Protein AF-A0AAV2T045-F1 (afdb_monomer_lite)

Organism: Calicophoron daubneyi (NCBI:txid300641)

Radius of gyration: 20.57 Å; chains: 1; bounding box: 53×58×30 Å

Secondary structure (DSSP, 8-state):
-------------------SPP-HHHHHHHHHHHHHHHHHHHHHTT--HHHHHHHHHHHHHT-TTTHHHHHHHHHHHHHHHHH-TT---HHHHHHHTT--

pLD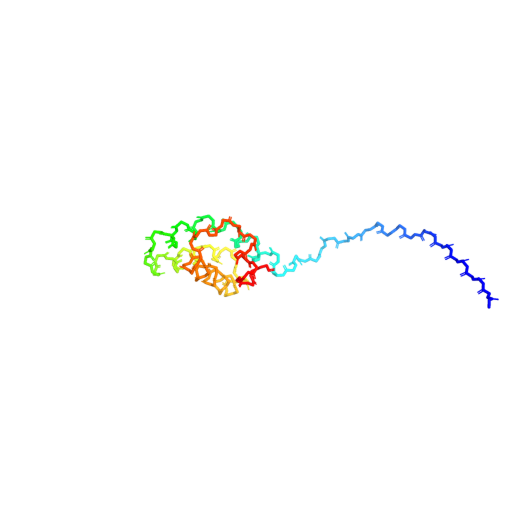DT: mean 80.37, std 17.67, range [39.91, 94.38]

InterPro domains:
  IPR008139 Saposin B type domain [PS50015] (25-100)
  IPR008139 Saposin B type domain [SM00741] (27-100)
  IPR011001 Saposin-like [SSF47862] (28-100)

Foldseek 3Di:
DDDDDDDDDDDPPPDPPPPDDPPPLVVLLVLLLVCVVVLLVCLLVVHDVVVSLVVQQVSLVVPVPCSVVSSQLSVQLSVVCNVVSVDDDSNVSSVSSSSD

Sequence (100 aa):
MRLIVLFALIGLSAAVSFNTPPPKWLIVCKICKEAFNELASLARIHAEQAVIDKRIEDICSQTTIFQAVCKQCLNKAVLFLKEYPEEKDATKVCRASQAC

Structure (mmCIF, N/CA/C/O backbone):
data_AF-A0AAV2T045-F1
#
_entry.id   AF-A0AAV2T045-F1
#
loop_
_atom_site.group_PDB
_atom_site.id
_atom_site.type_symbol
_atom_site.label_atom_id
_atom_site.label_alt_id
_atom_site.label_comp_id
_atom_site.label_asym_id
_atom_site.label_entity_id
_atom_site.label_seq_id
_atom_site.pdbx_PDB_ins_code
_atom_site.Cartn_x
_atom_site.Cartn_y
_atom_site.Cartn_z
_atom_site.occupancy
_atom_site.B_iso_or_equiv
_atom_site.auth_seq_id
_atom_site.auth_comp_id
_atom_site.auth_asym_id
_atom_site.auth_atom_id
_atom_site.pdbx_PDB_model_num
ATOM 1 N N . MET A 1 1 ? 32.546 -48.427 -11.238 1.00 47.91 1 MET A N 1
ATOM 2 C CA . MET A 1 1 ? 33.489 -47.579 -10.475 1.00 47.91 1 MET A CA 1
ATOM 3 C C . MET A 1 1 ? 34.534 -46.995 -11.415 1.00 47.91 1 MET A C 1
ATOM 5 O O . MET A 1 1 ? 35.436 -47.723 -11.800 1.00 47.91 1 MET A O 1
ATOM 9 N N . ARG A 1 2 ? 34.417 -45.713 -11.781 1.00 39.91 2 ARG A N 1
ATOM 10 C CA . ARG A 1 2 ? 35.549 -44.845 -12.148 1.00 39.91 2 ARG A CA 1
ATOM 11 C C . ARG A 1 2 ? 35.189 -43.412 -11.743 1.00 39.91 2 ARG A C 1
ATOM 13 O O . ARG A 1 2 ? 34.264 -42.827 -12.293 1.00 39.91 2 ARG A O 1
ATOM 20 N N . LEU A 1 3 ? 35.879 -42.938 -10.709 1.00 42.16 3 LEU A N 1
ATOM 21 C CA .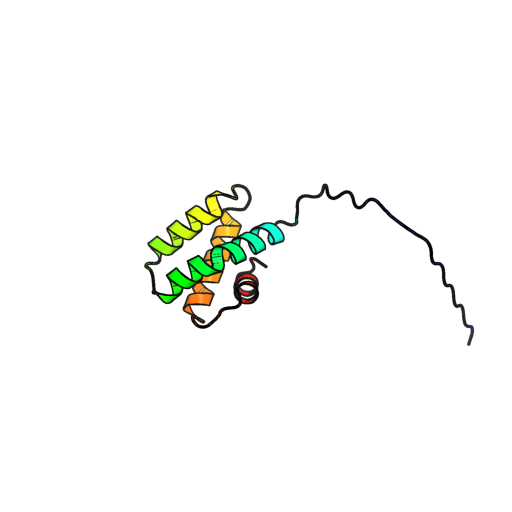 LEU A 1 3 ? 35.931 -41.554 -10.247 1.00 42.16 3 LEU A CA 1
ATOM 22 C C . LEU A 1 3 ? 36.473 -40.673 -11.381 1.00 42.16 3 LEU A C 1
ATOM 24 O O . LEU A 1 3 ? 37.547 -40.976 -11.897 1.00 42.16 3 LEU A O 1
ATOM 28 N N . ILE A 1 4 ? 35.804 -39.566 -11.702 1.00 55.44 4 ILE A N 1
ATOM 29 C CA . ILE A 1 4 ? 36.473 -38.396 -12.283 1.00 55.44 4 ILE A CA 1
ATOM 30 C C . ILE A 1 4 ? 36.006 -37.179 -11.491 1.00 55.44 4 ILE A C 1
ATOM 32 O O . ILE A 1 4 ? 34.924 -36.638 -11.697 1.00 55.44 4 ILE A O 1
ATOM 36 N N . VAL A 1 5 ? 36.843 -36.810 -10.526 1.00 48.12 5 VAL A N 1
ATOM 37 C CA . VAL A 1 5 ? 36.849 -35.508 -9.868 1.00 48.12 5 VAL A CA 1
ATOM 38 C C . VAL A 1 5 ? 37.514 -34.539 -10.840 1.00 48.12 5 VAL A C 1
ATOM 40 O O . VAL A 1 5 ? 38.675 -34.734 -11.187 1.00 48.12 5 VAL A O 1
ATOM 43 N N . LEU A 1 6 ? 36.802 -33.497 -11.263 1.00 49.38 6 LEU A N 1
ATOM 44 C CA . LEU A 1 6 ? 37.401 -32.329 -11.906 1.00 49.38 6 LEU A CA 1
ATOM 45 C C . LEU A 1 6 ? 36.918 -31.080 -11.172 1.00 49.38 6 LEU A C 1
ATOM 47 O O . LEU A 1 6 ? 35.855 -30.533 -11.447 1.00 49.38 6 LEU A O 1
ATOM 51 N N . PHE A 1 7 ? 37.729 -30.657 -10.204 1.00 51.22 7 PHE A N 1
ATOM 52 C CA . PHE A 1 7 ? 37.771 -29.269 -9.772 1.00 51.22 7 PHE A CA 1
ATOM 53 C C . PHE A 1 7 ? 38.397 -28.446 -10.900 1.00 51.22 7 PHE A C 1
ATOM 55 O O . PHE A 1 7 ? 39.550 -28.671 -11.262 1.00 51.22 7 PHE A O 1
ATOM 62 N N . ALA A 1 8 ? 37.662 -27.461 -11.405 1.00 50.47 8 ALA A N 1
ATOM 63 C CA . ALA A 1 8 ? 38.237 -26.305 -12.075 1.00 50.47 8 ALA A CA 1
ATOM 64 C C . ALA A 1 8 ? 37.584 -25.057 -11.475 1.00 50.47 8 ALA A C 1
ATOM 66 O O . ALA A 1 8 ? 36.494 -24.636 -11.854 1.00 50.47 8 ALA A O 1
ATOM 67 N N . LEU A 1 9 ? 38.256 -24.523 -10.457 1.00 58.84 9 LEU A N 1
ATOM 68 C CA . LEU A 1 9 ? 38.139 -23.130 -10.059 1.00 58.84 9 LEU A CA 1
ATOM 69 C C . LEU A 1 9 ? 38.670 -22.239 -11.194 1.00 58.84 9 LEU A C 1
ATOM 71 O O . LEU A 1 9 ? 39.532 -22.660 -11.961 1.00 58.84 9 LEU A O 1
ATOM 75 N N . ILE A 1 10 ? 38.239 -20.976 -11.152 1.00 53.44 10 ILE A N 1
ATOM 76 C CA . ILE A 1 10 ? 38.735 -19.785 -11.863 1.00 53.44 10 ILE A CA 1
ATOM 77 C C . ILE A 1 10 ? 37.823 -19.331 -13.011 1.00 53.44 10 ILE A C 1
ATOM 79 O O . ILE A 1 10 ? 37.825 -19.858 -14.116 1.00 53.44 10 ILE A O 1
ATOM 83 N N . GLY A 1 11 ? 37.077 -18.264 -12.723 1.00 49.50 11 GLY A N 1
ATOM 84 C CA . GLY A 1 11 ? 36.273 -17.522 -13.686 1.00 49.50 11 GLY A CA 1
ATOM 85 C C . GLY A 1 11 ? 35.695 -16.252 -13.068 1.00 49.50 11 GLY A C 1
ATOM 86 O O . GLY A 1 11 ? 34.485 -16.050 -13.067 1.00 49.50 11 GLY A O 1
ATOM 87 N N . LEU A 1 12 ? 36.570 -15.433 -12.480 1.00 52.47 12 LEU A N 1
ATOM 88 C CA . LEU A 1 12 ? 36.297 -14.088 -11.982 1.00 52.47 12 LEU A CA 1
ATOM 89 C C . LEU A 1 12 ? 35.710 -13.229 -13.120 1.00 52.47 12 LEU A C 1
ATOM 91 O O . LEU A 1 12 ? 36.447 -12.651 -13.910 1.00 52.47 12 LEU A O 1
ATOM 95 N N . SER A 1 13 ? 34.384 -13.153 -13.218 1.00 51.81 13 SER A N 1
ATOM 96 C CA . SER A 1 13 ? 33.699 -12.233 -14.133 1.00 51.81 13 SER A CA 1
ATOM 97 C C . SER A 1 13 ? 33.293 -10.985 -13.355 1.00 51.81 13 SER A C 1
ATOM 99 O O . SER A 1 13 ? 32.137 -10.808 -12.973 1.00 51.81 13 SER A O 1
ATOM 101 N N . ALA A 1 14 ? 34.271 -10.130 -13.063 1.00 48.47 14 ALA A N 1
ATOM 102 C CA . ALA A 1 14 ? 34.007 -8.767 -12.633 1.00 48.47 14 ALA A CA 1
ATOM 103 C C . ALA A 1 14 ? 33.622 -7.934 -13.861 1.00 48.47 14 ALA A C 1
ATOM 105 O O . ALA A 1 14 ? 34.484 -7.562 -14.648 1.00 48.47 14 ALA A O 1
ATOM 106 N N . ALA A 1 15 ? 32.322 -7.703 -14.027 1.00 47.91 15 ALA A N 1
ATOM 107 C CA . ALA A 1 15 ? 31.702 -6.477 -14.538 1.00 47.91 15 ALA A CA 1
ATOM 108 C C . ALA A 1 15 ? 30.233 -6.801 -14.822 1.00 47.91 15 ALA A C 1
ATOM 110 O O . ALA A 1 15 ? 29.804 -6.902 -15.972 1.00 47.91 15 ALA A O 1
ATOM 111 N N . VAL A 1 16 ? 29.440 -7.000 -13.765 1.00 43.66 16 VAL A N 1
ATOM 112 C CA . VAL A 1 16 ? 27.987 -6.954 -13.936 1.00 43.66 16 VAL A CA 1
ATOM 113 C C . VAL A 1 16 ? 27.671 -5.493 -14.225 1.00 43.66 16 VAL A C 1
ATOM 115 O O . VAL A 1 16 ? 27.655 -4.650 -13.332 1.00 43.66 16 VAL A O 1
ATOM 118 N N . SER A 1 17 ? 27.551 -5.178 -15.510 1.00 42.84 17 SER A N 1
ATOM 119 C CA . SER A 1 17 ? 27.068 -3.892 -15.982 1.00 42.84 17 SER A CA 1
ATOM 120 C C . SER A 1 17 ? 25.636 -3.744 -15.470 1.00 42.84 17 SER A C 1
ATOM 122 O O . SER A 1 17 ? 24.694 -4.277 -16.055 1.00 42.84 17 SER A O 1
ATOM 124 N N . PHE A 1 18 ? 25.465 -3.074 -14.328 1.00 40.47 18 PHE A N 1
ATOM 125 C CA . PHE A 1 18 ? 24.165 -2.674 -13.790 1.00 40.47 18 PHE A CA 1
ATOM 126 C C . PHE A 1 18 ? 23.603 -1.522 -14.637 1.00 40.47 18 PHE A C 1
ATOM 128 O O . PHE A 1 18 ? 23.440 -0.406 -14.163 1.00 40.47 18 PHE A O 1
ATOM 135 N N . ASN A 1 19 ? 23.349 -1.782 -15.919 1.00 45.19 19 ASN A N 1
ATOM 136 C CA . ASN A 1 19 ? 22.650 -0.870 -16.828 1.00 45.19 19 ASN A CA 1
ATOM 137 C C . ASN A 1 19 ? 21.372 -1.500 -17.400 1.00 45.19 19 ASN A C 1
ATOM 139 O O . ASN A 1 19 ? 20.804 -1.013 -18.373 1.00 45.19 19 ASN A O 1
ATOM 143 N N . THR A 1 20 ? 20.880 -2.579 -16.791 1.00 44.44 20 THR A N 1
ATOM 144 C CA . THR A 1 20 ? 19.498 -3.019 -16.985 1.00 44.44 20 THR A CA 1
ATOM 145 C C . THR A 1 20 ? 18.600 -2.299 -15.985 1.00 44.44 20 THR A C 1
ATOM 147 O O . THR A 1 20 ? 18.865 -2.399 -14.782 1.00 44.44 20 THR A O 1
ATOM 150 N N . PRO A 1 21 ? 17.543 -1.592 -16.434 1.00 52.06 21 PRO A N 1
ATOM 151 C CA . PRO A 1 21 ? 16.569 -1.011 -15.522 1.00 52.06 21 PRO A CA 1
ATOM 152 C C . PRO A 1 21 ? 16.036 -2.111 -14.596 1.00 52.06 21 PRO A C 1
ATOM 154 O O . PRO A 1 21 ? 15.822 -3.241 -15.055 1.00 52.06 21 PRO A O 1
ATOM 157 N N . PRO A 1 22 ? 15.859 -1.819 -13.295 1.00 58.22 22 PRO A N 1
ATOM 158 C CA . PRO A 1 22 ? 15.412 -2.819 -12.346 1.00 58.22 22 PRO A CA 1
ATOM 159 C C . PRO A 1 22 ? 14.096 -3.434 -12.838 1.00 58.22 22 PRO A C 1
ATOM 161 O O . PRO A 1 22 ? 13.246 -2.713 -13.374 1.00 58.22 22 PRO A O 1
ATOM 164 N N . PRO A 1 23 ? 13.916 -4.756 -12.683 1.00 66.44 23 PRO A N 1
ATOM 165 C CA . PRO A 1 23 ? 12.665 -5.414 -13.009 1.00 66.44 23 PRO A CA 1
ATOM 166 C C . PRO A 1 23 ? 11.458 -4.629 -12.483 1.00 66.44 23 PRO A C 1
ATOM 168 O O . PRO A 1 23 ? 11.458 -4.189 -11.336 1.00 66.44 23 PRO A O 1
ATOM 171 N N . LYS A 1 24 ? 10.419 -4.468 -13.312 1.00 67.38 24 LYS A N 1
ATOM 172 C CA . LYS A 1 24 ? 9.228 -3.637 -13.025 1.00 67.38 24 LYS A CA 1
ATOM 173 C C . LYS A 1 24 ? 8.621 -3.905 -11.637 1.00 67.38 24 LYS A C 1
ATOM 175 O O . LYS A 1 24 ? 8.177 -2.982 -10.961 1.00 67.38 24 LYS A O 1
ATOM 180 N N . TRP A 1 25 ? 8.662 -5.162 -11.199 1.00 71.75 25 TRP A N 1
ATOM 181 C CA . TRP A 1 25 ? 8.166 -5.609 -9.899 1.00 71.75 25 TRP A CA 1
ATOM 182 C C . TRP A 1 25 ? 8.976 -5.065 -8.712 1.00 71.75 25 TRP A C 1
ATOM 184 O O . TRP A 1 25 ? 8.397 -4.815 -7.666 1.00 71.75 25 TRP A O 1
ATOM 194 N N . LEU A 1 26 ? 10.277 -4.784 -8.852 1.00 80.12 26 LEU A N 1
ATOM 195 C CA . LEU A 1 26 ? 11.072 -4.190 -7.767 1.00 80.12 26 LEU A CA 1
ATOM 196 C C . LEU A 1 26 ? 10.627 -2.760 -7.445 1.00 80.12 26 LEU A C 1
ATOM 198 O O . LEU A 1 26 ? 10.576 -2.384 -6.275 1.00 80.12 26 LEU A O 1
ATOM 202 N N . ILE A 1 27 ? 10.284 -1.976 -8.472 1.00 84.75 27 ILE A N 1
ATOM 203 C CA . ILE A 1 27 ? 9.811 -0.596 -8.301 1.00 84.75 27 ILE A CA 1
ATOM 204 C C . ILE A 1 27 ? 8.440 -0.603 -7.615 1.00 84.75 27 ILE A C 1
ATOM 206 O O . ILE A 1 27 ? 8.251 0.080 -6.613 1.00 84.75 27 ILE A O 1
ATOM 210 N N . VAL A 1 28 ? 7.504 -1.422 -8.105 1.00 85.19 28 VAL A N 1
ATOM 211 C CA . VAL A 1 28 ? 6.151 -1.528 -7.531 1.00 85.19 28 VAL A CA 1
ATOM 212 C C . VAL A 1 28 ? 6.188 -2.106 -6.110 1.00 85.19 28 VAL A C 1
ATOM 214 O O . VAL A 1 28 ? 5.495 -1.601 -5.228 1.00 85.19 28 VAL A O 1
ATOM 217 N N . CYS A 1 29 ? 7.051 -3.092 -5.850 1.00 89.62 29 CYS A N 1
ATOM 218 C CA . CYS A 1 29 ? 7.270 -3.658 -4.519 1.00 89.62 29 CYS A CA 1
ATOM 219 C C . CYS A 1 29 ? 7.749 -2.597 -3.525 1.00 89.62 29 CYS A C 1
ATOM 221 O O . CYS A 1 29 ? 7.240 -2.513 -2.406 1.00 89.62 29 CYS A O 1
ATOM 223 N N . LYS A 1 30 ? 8.713 -1.763 -3.938 1.00 91.25 30 LYS A N 1
ATOM 224 C CA . LYS A 1 30 ? 9.225 -0.665 -3.114 1.00 91.25 30 LYS A CA 1
ATOM 225 C C . LYS A 1 30 ? 8.127 0.351 -2.799 1.00 91.25 30 LYS A C 1
ATOM 227 O O . LYS A 1 30 ? 7.912 0.639 -1.627 1.00 91.25 30 LYS A O 1
ATOM 232 N N . ILE A 1 31 ? 7.387 0.804 -3.813 1.00 91.12 31 ILE A N 1
ATOM 233 C CA . ILE A 1 31 ? 6.280 1.758 -3.644 1.00 91.12 31 ILE A CA 1
ATOM 234 C C . ILE A 1 31 ? 5.220 1.203 -2.692 1.00 91.12 31 ILE A C 1
ATOM 236 O O . ILE A 1 31 ? 4.776 1.907 -1.793 1.00 91.12 31 ILE A O 1
ATOM 240 N N . CYS A 1 32 ? 4.841 -0.068 -2.842 1.00 93.12 32 CYS A N 1
ATOM 241 C CA . CYS A 1 32 ? 3.877 -0.700 -1.945 1.00 93.12 32 CYS A CA 1
ATOM 242 C C . CYS A 1 32 ? 4.355 -0.709 -0.489 1.00 93.12 32 CYS A C 1
ATOM 244 O O . CYS A 1 32 ? 3.587 -0.374 0.412 1.00 93.12 32 CYS A O 1
ATOM 246 N N . LYS A 1 33 ? 5.628 -1.040 -0.248 1.00 94.25 33 LYS A N 1
ATOM 247 C CA . LYS A 1 33 ? 6.196 -1.042 1.106 1.00 94.25 33 LYS A CA 1
ATOM 248 C C . LYS A 1 33 ? 6.279 0.359 1.704 1.00 94.25 33 LYS A C 1
ATOM 250 O O . LYS A 1 33 ? 6.019 0.518 2.891 1.00 94.25 33 LYS A O 1
ATOM 255 N N . GLU A 1 34 ? 6.617 1.361 0.899 1.00 91.88 34 GLU A N 1
ATOM 256 C CA . GLU A 1 34 ? 6.661 2.763 1.331 1.00 91.88 34 GLU A CA 1
ATOM 257 C C . GLU A 1 34 ? 5.255 3.303 1.637 1.00 91.88 34 GLU A C 1
ATOM 259 O O . GLU A 1 34 ? 5.051 3.960 2.656 1.00 91.88 34 GLU A O 1
ATOM 264 N N . ALA A 1 35 ? 4.266 2.947 0.815 1.00 91.56 35 ALA A N 1
ATOM 265 C CA . ALA A 1 35 ? 2.864 3.314 0.995 1.00 91.56 35 ALA A CA 1
ATOM 266 C C . ALA A 1 35 ? 2.158 2.553 2.130 1.00 91.56 35 ALA A C 1
ATOM 268 O O . ALA A 1 35 ? 1.086 2.969 2.572 1.00 91.56 35 ALA A O 1
ATOM 269 N N . PHE A 1 36 ? 2.726 1.437 2.598 1.00 93.31 36 PHE A N 1
ATOM 270 C CA . PHE A 1 36 ? 2.065 0.511 3.517 1.00 93.31 36 PHE A CA 1
ATOM 271 C C . PHE A 1 36 ? 1.527 1.192 4.772 1.00 93.31 36 PHE A C 1
ATOM 273 O O . PHE A 1 36 ? 0.351 1.040 5.083 1.00 93.31 36 PHE A O 1
ATOM 280 N N . ASN A 1 37 ? 2.364 1.944 5.493 1.00 90.06 37 ASN A N 1
ATOM 281 C CA . ASN A 1 37 ? 1.967 2.534 6.776 1.00 90.06 37 ASN A CA 1
ATOM 282 C C . ASN A 1 37 ? 0.780 3.486 6.617 1.00 90.06 37 ASN A C 1
ATOM 284 O O . ASN A 1 37 ? -0.120 3.522 7.455 1.00 90.06 37 ASN A O 1
ATOM 288 N N . GLU A 1 38 ? 0.770 4.230 5.519 1.00 91.62 38 GLU A N 1
ATOM 289 C CA . GLU A 1 38 ? -0.292 5.166 5.213 1.00 91.62 38 GLU A CA 1
ATOM 290 C C . GLU A 1 38 ? -1.584 4.461 4.798 1.00 91.62 38 GLU A C 1
ATOM 292 O O . GLU A 1 38 ? -2.641 4.732 5.367 1.00 91.62 38 GLU A O 1
ATOM 297 N N . LEU A 1 39 ? -1.505 3.515 3.860 1.00 90.19 39 LEU A N 1
ATOM 298 C CA . LEU A 1 39 ? -2.675 2.757 3.413 1.00 90.19 39 LEU A CA 1
ATOM 299 C C . LEU A 1 39 ? -3.252 1.889 4.537 1.00 90.19 39 LEU A C 1
ATOM 301 O O . LEU A 1 39 ? -4.469 1.783 4.657 1.00 90.19 39 LEU A O 1
ATOM 305 N N . ALA A 1 40 ? -2.404 1.323 5.398 1.00 90.00 40 ALA A N 1
ATOM 306 C CA . ALA A 1 40 ? -2.823 0.586 6.586 1.00 90.00 40 ALA A CA 1
ATOM 307 C C . ALA A 1 40 ? -3.524 1.491 7.600 1.00 90.00 40 ALA A C 1
ATOM 309 O O . ALA A 1 40 ? -4.511 1.074 8.198 1.00 90.00 40 ALA A O 1
ATOM 310 N N . SER A 1 41 ? -3.059 2.730 7.778 1.00 91.19 41 SER A N 1
ATOM 311 C CA . SER A 1 41 ? -3.748 3.710 8.622 1.00 91.19 41 SER A CA 1
ATOM 312 C C . SER A 1 41 ? -5.149 4.012 8.083 1.00 91.19 41 SER A C 1
ATOM 314 O O . SER A 1 41 ? -6.131 3.855 8.806 1.00 91.19 41 SER A O 1
ATOM 316 N N . LEU A 1 42 ? -5.256 4.339 6.789 1.00 89.88 42 LEU A N 1
ATOM 317 C CA . LEU A 1 42 ? -6.533 4.638 6.131 1.00 89.88 42 LEU A CA 1
ATOM 318 C C . LEU A 1 42 ? -7.498 3.443 6.144 1.00 89.88 42 LEU A C 1
ATOM 320 O O . LEU A 1 42 ? -8.690 3.613 6.397 1.00 89.88 42 LEU A O 1
ATOM 324 N N . ALA A 1 43 ? -6.993 2.230 5.911 1.00 87.69 43 ALA A N 1
ATOM 325 C CA . ALA A 1 43 ? -7.801 1.016 5.949 1.00 87.69 43 ALA A CA 1
ATOM 326 C C . ALA A 1 43 ? -8.352 0.736 7.358 1.00 87.69 43 ALA A C 1
ATOM 328 O O . ALA A 1 43 ? -9.533 0.425 7.492 1.00 87.69 43 ALA A O 1
ATOM 329 N N . ARG A 1 44 ? -7.529 0.897 8.405 1.00 85.56 44 ARG A N 1
ATOM 330 C CA . ARG A 1 44 ? -7.912 0.622 9.803 1.00 85.56 44 ARG A CA 1
ATOM 331 C C . ARG A 1 44 ? -8.935 1.600 10.363 1.00 85.56 44 ARG A C 1
ATOM 333 O O . ARG A 1 44 ? -9.768 1.201 11.167 1.00 85.56 44 ARG A O 1
ATOM 340 N N . ILE A 1 45 ? -8.891 2.864 9.947 1.00 88.81 45 ILE A N 1
ATOM 341 C CA . ILE A 1 45 ? -9.912 3.850 10.337 1.00 88.81 45 ILE A CA 1
ATOM 342 C C . ILE A 1 45 ? -11.178 3.755 9.477 1.00 88.81 45 ILE A C 1
ATOM 344 O O . ILE A 1 45 ? -12.042 4.620 9.578 1.00 88.81 45 ILE A O 1
ATOM 348 N N . HIS A 1 46 ? -11.276 2.737 8.612 1.00 84.00 46 HIS A N 1
ATOM 349 C CA . HIS A 1 46 ? -12.361 2.570 7.650 1.00 84.00 46 HIS A CA 1
ATOM 350 C C . HIS A 1 46 ? -12.607 3.839 6.822 1.00 84.00 46 HIS A C 1
ATOM 352 O O . HIS A 1 46 ? -13.752 4.236 6.605 1.00 84.00 46 HIS A O 1
ATOM 358 N N . ALA A 1 47 ? -11.525 4.482 6.364 1.00 87.00 47 ALA A N 1
ATOM 359 C CA . ALA A 1 47 ? -11.627 5.660 5.516 1.00 87.00 47 ALA A CA 1
ATOM 360 C C . ALA A 1 47 ? -12.486 5.364 4.277 1.00 87.00 47 ALA A C 1
ATOM 362 O O . ALA A 1 47 ? -12.485 4.248 3.740 1.00 87.00 47 ALA A O 1
ATOM 363 N N . GLU A 1 48 ? -13.205 6.386 3.813 1.00 91.44 48 GLU A N 1
ATOM 364 C CA . GLU A 1 48 ? -14.013 6.296 2.603 1.00 91.44 48 GLU A CA 1
ATOM 365 C C . GLU A 1 48 ? -13.152 5.837 1.418 1.00 91.44 48 GLU A C 1
ATOM 367 O O . GLU A 1 48 ? -12.010 6.278 1.255 1.00 91.44 48 GLU A O 1
ATOM 372 N N . GLN A 1 49 ? -13.697 4.959 0.570 1.00 87.38 49 GLN A N 1
ATOM 373 C CA . GLN A 1 49 ? -12.950 4.409 -0.562 1.00 87.38 49 GLN A CA 1
ATOM 374 C C . GLN A 1 49 ? -12.423 5.518 -1.487 1.00 87.38 49 GLN A C 1
ATOM 376 O O . GLN A 1 49 ? -11.291 5.420 -1.939 1.00 87.38 49 GLN A O 1
ATOM 381 N N . ALA A 1 50 ? -13.161 6.621 -1.659 1.00 90.69 50 ALA A N 1
ATOM 382 C CA . ALA A 1 50 ? -12.708 7.778 -2.430 1.00 90.69 50 ALA A CA 1
ATOM 383 C C . ALA A 1 50 ? -11.428 8.429 -1.867 1.00 90.69 50 ALA A C 1
ATOM 385 O O . ALA A 1 50 ? -10.567 8.870 -2.628 1.00 90.69 50 ALA A O 1
ATOM 386 N N . VAL A 1 51 ? -11.267 8.467 -0.537 1.00 92.88 51 VAL A N 1
ATOM 387 C CA . VAL A 1 51 ? -10.055 8.992 0.119 1.00 92.88 51 VAL A CA 1
ATOM 388 C C . VAL A 1 51 ? -8.869 8.066 -0.138 1.00 92.88 51 VAL A C 1
ATOM 390 O O . VAL A 1 51 ? -7.769 8.529 -0.444 1.00 92.88 51 VAL A O 1
ATOM 393 N N . ILE A 1 52 ? -9.102 6.756 -0.052 1.00 91.81 52 ILE A N 1
ATOM 394 C CA . ILE A 1 52 ? -8.090 5.736 -0.332 1.00 91.81 52 ILE A CA 1
ATOM 395 C C . ILE A 1 52 ? -7.667 5.783 -1.804 1.00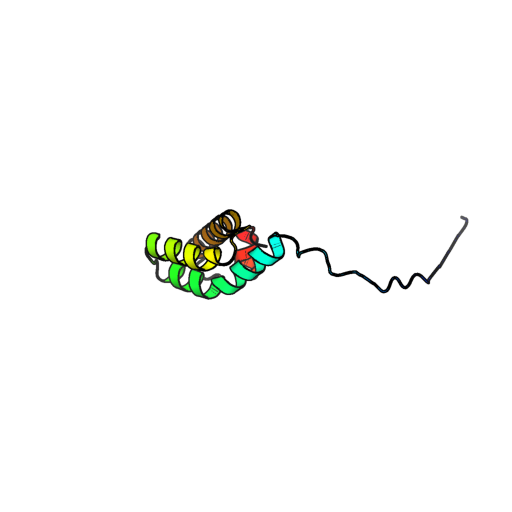 91.81 52 ILE A C 1
ATOM 397 O O . ILE A 1 52 ? -6.472 5.821 -2.090 1.00 91.81 52 ILE A O 1
ATOM 401 N N . ASP A 1 53 ? -8.626 5.827 -2.728 1.00 93.00 53 ASP A N 1
ATOM 402 C CA . ASP A 1 53 ? -8.379 5.850 -4.170 1.00 93.00 53 ASP A CA 1
ATOM 403 C C . ASP A 1 53 ? -7.580 7.090 -4.570 1.00 93.00 53 ASP A C 1
ATOM 405 O O . ASP A 1 53 ? -6.593 6.981 -5.301 1.00 93.00 53 ASP A O 1
ATOM 409 N N . LYS A 1 54 ? -7.944 8.258 -4.021 1.00 94.00 54 LYS A N 1
ATOM 410 C CA . LYS A 1 54 ? -7.187 9.497 -4.216 1.00 94.00 54 LYS A CA 1
ATOM 411 C C . LYS A 1 54 ? -5.755 9.353 -3.713 1.00 94.00 54 LYS A C 1
ATOM 413 O O . LYS A 1 54 ? -4.821 9.748 -4.405 1.00 94.00 54 LYS A O 1
ATOM 418 N N . ARG A 1 55 ? -5.554 8.743 -2.541 1.00 92.75 55 ARG A N 1
ATOM 419 C CA . ARG A 1 55 ? -4.197 8.568 -2.017 1.00 92.75 55 ARG A CA 1
ATOM 420 C C . ARG A 1 55 ? -3.367 7.597 -2.853 1.00 92.75 55 ARG A C 1
ATOM 422 O O . ARG A 1 55 ? -2.190 7.849 -3.097 1.00 92.75 55 ARG A O 1
ATOM 429 N N . ILE A 1 56 ? -3.973 6.510 -3.322 1.00 93.19 56 ILE A N 1
ATOM 430 C CA . ILE A 1 56 ? -3.345 5.575 -4.263 1.00 93.19 56 ILE A CA 1
ATOM 431 C C . ILE A 1 56 ? -2.962 6.297 -5.557 1.00 93.19 56 ILE A C 1
ATOM 433 O O . ILE A 1 56 ? -1.878 6.068 -6.093 1.00 93.19 56 ILE A O 1
ATOM 437 N N . GLU A 1 57 ? -3.825 7.175 -6.063 1.00 93.31 57 GLU A N 1
ATOM 438 C CA . GLU A 1 57 ? -3.533 7.986 -7.237 1.00 93.31 57 GLU A CA 1
ATOM 439 C C . GLU A 1 57 ? -2.341 8.918 -7.019 1.00 93.31 57 GLU A C 1
ATOM 441 O O . GLU A 1 57 ? -1.431 8.909 -7.850 1.00 93.31 57 GLU A O 1
ATOM 446 N N . ASP A 1 58 ? -2.288 9.624 -5.88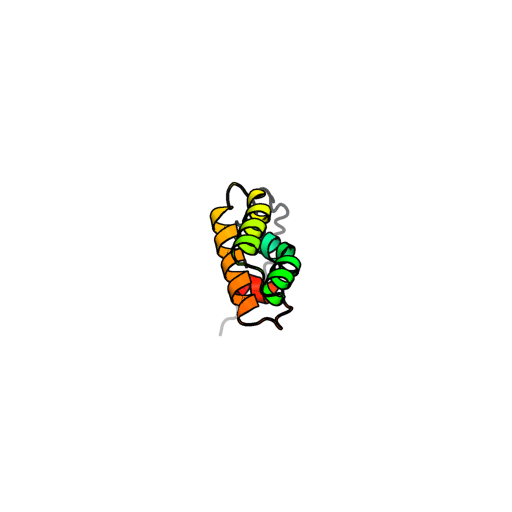8 1.00 92.50 58 ASP A N 1
ATOM 447 C CA . ASP A 1 58 ? -1.160 10.485 -5.523 1.00 92.50 58 ASP A CA 1
ATOM 448 C C . ASP A 1 58 ? 0.156 9.688 -5.470 1.00 92.50 58 ASP A C 1
ATOM 450 O O . ASP A 1 58 ? 1.160 10.100 -6.056 1.00 92.50 58 ASP A O 1
ATOM 454 N N . ILE A 1 59 ? 0.150 8.506 -4.841 1.00 91.12 59 ILE A N 1
ATOM 455 C CA . ILE A 1 59 ? 1.327 7.626 -4.742 1.00 91.12 59 ILE A CA 1
ATOM 456 C C . ILE A 1 59 ? 1.768 7.141 -6.131 1.00 91.12 59 ILE A C 1
ATOM 458 O O . ILE A 1 59 ? 2.943 7.227 -6.492 1.00 91.12 59 ILE A O 1
ATOM 462 N N . CYS A 1 60 ? 0.828 6.643 -6.935 1.00 91.19 60 CYS A N 1
ATOM 463 C CA . CYS A 1 60 ? 1.133 6.048 -8.233 1.00 91.19 60 CYS A CA 1
ATOM 464 C C . CYS A 1 60 ? 1.391 7.083 -9.338 1.00 91.19 60 CYS A C 1
ATOM 466 O O . CYS A 1 60 ? 1.958 6.731 -10.373 1.00 91.19 60 CYS A O 1
ATOM 468 N N . SER A 1 61 ? 1.016 8.353 -9.142 1.00 90.06 61 SER A N 1
ATOM 469 C CA . SER A 1 61 ? 1.292 9.444 -10.091 1.00 90.06 61 SER A CA 1
ATOM 470 C C . SER A 1 61 ? 2.792 9.638 -10.347 1.00 90.06 61 SER A C 1
ATOM 472 O O . SER A 1 61 ? 3.195 10.036 -11.439 1.00 90.06 61 SER A O 1
ATOM 474 N N . GLN A 1 62 ? 3.629 9.260 -9.377 1.00 80.75 62 GLN A N 1
ATOM 475 C CA . GLN A 1 62 ? 5.087 9.344 -9.464 1.00 80.75 62 GLN A CA 1
ATOM 476 C C . GLN A 1 62 ? 5.701 8.276 -10.386 1.00 80.75 62 GLN A C 1
ATOM 478 O O . GLN A 1 62 ? 6.875 8.357 -10.738 1.00 80.75 62 GLN A O 1
ATOM 483 N N . THR A 1 63 ? 4.925 7.267 -10.799 1.00 78.44 63 THR A N 1
ATOM 484 C CA . THR A 1 63 ? 5.371 6.175 -11.679 1.00 78.44 63 THR A CA 1
ATOM 485 C C . THR A 1 63 ? 4.548 6.130 -12.964 1.00 78.44 63 THR A C 1
ATOM 487 O O . THR A 1 63 ? 3.788 5.199 -13.202 1.00 78.44 63 THR A O 1
ATOM 490 N N . THR A 1 64 ? 4.740 7.108 -13.852 1.00 76.56 64 THR A N 1
ATOM 491 C CA . THR A 1 64 ? 3.999 7.244 -15.127 1.00 76.56 64 THR A CA 1
ATOM 492 C C . THR A 1 64 ? 3.977 5.976 -15.988 1.00 76.56 64 THR A C 1
ATOM 494 O O . THR A 1 64 ? 2.944 5.641 -16.558 1.00 76.56 64 THR A O 1
ATOM 497 N N . ILE A 1 65 ? 5.074 5.216 -16.048 1.00 80.12 65 ILE A N 1
ATOM 498 C CA . ILE A 1 65 ? 5.155 3.985 -16.863 1.00 80.12 65 ILE A CA 1
ATOM 499 C C . ILE A 1 65 ? 4.388 2.813 -16.221 1.00 80.12 65 ILE A C 1
ATOM 501 O O . ILE A 1 65 ? 3.911 1.916 -16.916 1.00 80.12 65 ILE A O 1
ATOM 505 N N . PHE A 1 66 ? 4.254 2.803 -14.893 1.00 83.56 66 PHE A N 1
ATOM 506 C CA . PHE A 1 66 ? 3.681 1.687 -14.131 1.00 83.56 66 PHE A CA 1
ATOM 507 C C . PHE A 1 66 ? 2.433 2.079 -13.347 1.00 83.56 66 PHE A C 1
ATOM 509 O O . PHE A 1 66 ? 1.993 1.315 -12.494 1.00 83.56 66 PHE A O 1
ATOM 516 N N . GLN A 1 67 ? 1.842 3.237 -13.643 1.00 87.56 67 GLN A N 1
ATOM 517 C CA . GLN A 1 67 ? 0.771 3.824 -12.847 1.00 87.56 67 GLN A CA 1
ATOM 518 C C . GLN A 1 67 ? -0.418 2.869 -12.710 1.00 87.56 67 GLN A C 1
ATOM 520 O O . GLN A 1 67 ? -0.917 2.666 -11.609 1.00 87.56 67 GLN A O 1
ATOM 525 N N . ALA A 1 68 ? -0.832 2.223 -13.804 1.00 89.31 68 ALA A N 1
ATOM 526 C CA . ALA A 1 68 ? -1.928 1.255 -13.786 1.00 89.31 68 ALA A CA 1
ATOM 527 C C . ALA A 1 68 ? -1.617 0.029 -12.907 1.00 89.31 68 ALA A C 1
ATOM 529 O O . ALA A 1 68 ? -2.450 -0.383 -12.102 1.00 89.31 68 ALA A O 1
ATOM 530 N N . VAL A 1 69 ? -0.400 -0.515 -13.019 1.00 89.00 69 VAL A N 1
ATOM 531 C CA . VAL A 1 69 ? 0.052 -1.668 -12.224 1.00 89.00 69 VAL A CA 1
ATOM 532 C C . VAL A 1 69 ? 0.151 -1.289 -10.746 1.00 89.00 69 VAL A C 1
ATOM 534 O O . VAL A 1 69 ? -0.355 -2.007 -9.892 1.00 89.00 69 VAL A O 1
ATOM 537 N N . CYS A 1 70 ? 0.725 -0.123 -10.447 1.00 90.75 70 CYS A N 1
ATOM 538 C CA . CYS A 1 70 ? 0.794 0.433 -9.101 1.00 90.75 70 CYS A CA 1
ATOM 539 C C . CYS A 1 70 ? -0.604 0.569 -8.486 1.00 90.75 70 CYS A C 1
ATOM 541 O O . CYS A 1 70 ? -0.847 0.024 -7.410 1.00 90.75 70 CYS A O 1
ATOM 543 N N . LYS A 1 71 ? -1.550 1.206 -9.197 1.00 93.38 71 LYS A N 1
ATOM 544 C CA . LYS A 1 71 ? -2.934 1.379 -8.727 1.00 93.38 71 LYS A CA 1
ATOM 545 C C . LYS A 1 71 ? -3.583 0.027 -8.423 1.00 93.38 71 LYS A C 1
ATOM 547 O O . LYS A 1 71 ? -4.193 -0.143 -7.371 1.00 93.38 71 LYS A O 1
ATOM 552 N N . GLN A 1 72 ? -3.417 -0.956 -9.308 1.00 93.00 72 GLN A N 1
ATOM 553 C CA . GLN A 1 72 ? -3.966 -2.298 -9.112 1.00 93.00 72 GLN A CA 1
ATOM 554 C C . GLN A 1 72 ? -3.378 -2.994 -7.873 1.00 93.00 72 GLN A C 1
ATOM 556 O O . GLN A 1 72 ? -4.124 -3.567 -7.077 1.00 93.00 72 GLN A O 1
ATOM 561 N N . CYS A 1 73 ? -2.058 -2.934 -7.691 1.00 91.94 73 CYS A N 1
ATOM 562 C CA . CYS A 1 73 ? -1.375 -3.535 -6.550 1.00 91.94 73 CYS A CA 1
ATOM 563 C C . CYS A 1 73 ? -1.748 -2.855 -5.225 1.00 91.94 73 CYS A C 1
ATOM 565 O O . CYS A 1 73 ? -2.046 -3.541 -4.249 1.00 91.94 73 CYS A O 1
ATOM 567 N N . LEU A 1 74 ? -1.790 -1.522 -5.169 1.00 93.31 74 LEU A N 1
ATOM 568 C CA . LEU A 1 74 ? -2.156 -0.815 -3.938 1.00 93.31 74 LEU A CA 1
ATOM 569 C C . LEU A 1 74 ? -3.626 -1.02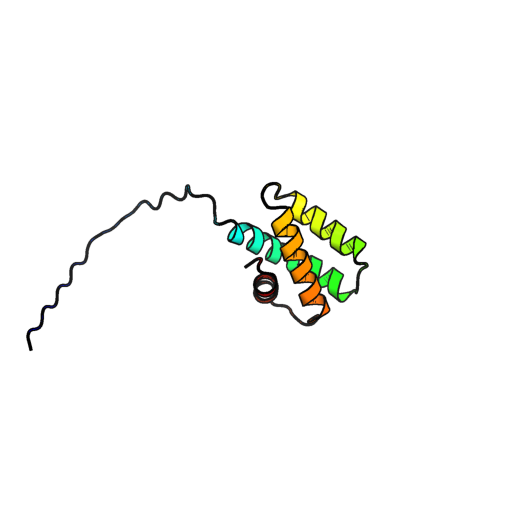9 -3.562 1.00 93.31 74 LEU A C 1
ATOM 571 O O . LEU A 1 74 ? -3.926 -1.216 -2.386 1.00 93.31 74 LEU A O 1
ATOM 575 N N . ASN A 1 75 ? -4.530 -1.113 -4.542 1.00 94.31 75 ASN A N 1
ATOM 576 C CA . ASN A 1 75 ? -5.927 -1.465 -4.279 1.00 94.31 75 ASN A CA 1
ATOM 577 C C . ASN A 1 75 ? -6.060 -2.859 -3.654 1.00 94.31 75 ASN A C 1
ATOM 579 O O . ASN A 1 75 ? -6.755 -3.028 -2.653 1.00 94.31 75 ASN A O 1
ATOM 583 N N . LYS A 1 76 ? -5.343 -3.858 -4.186 1.00 94.06 76 LYS A N 1
ATOM 584 C CA . LYS A 1 76 ? -5.297 -5.200 -3.583 1.00 94.06 76 LYS A CA 1
ATOM 585 C C . LYS A 1 76 ? -4.702 -5.180 -2.172 1.00 94.06 76 LYS A C 1
ATOM 587 O O . LYS A 1 76 ? -5.207 -5.879 -1.300 1.00 94.06 76 LYS A O 1
ATOM 592 N N . ALA A 1 77 ? -3.663 -4.376 -1.934 1.00 93.31 77 ALA A N 1
ATOM 593 C CA . ALA A 1 77 ? -3.061 -4.227 -0.609 1.00 93.31 77 ALA A CA 1
ATOM 594 C C . ALA A 1 77 ? -4.052 -3.643 0.411 1.00 93.31 77 ALA A C 1
ATOM 596 O O . ALA A 1 77 ? -4.141 -4.138 1.530 1.00 93.31 77 ALA A O 1
ATOM 597 N N . VAL A 1 78 ? -4.841 -2.637 0.020 1.00 93.75 78 VAL A N 1
ATOM 598 C CA . VAL A 1 78 ? -5.908 -2.086 0.869 1.00 93.75 78 VAL A CA 1
ATOM 599 C C . VAL A 1 78 ? -6.978 -3.129 1.162 1.00 93.75 78 VAL A C 1
ATOM 601 O O . VAL A 1 78 ? -7.390 -3.247 2.311 1.00 93.75 78 VAL A O 1
ATOM 604 N N . LEU A 1 79 ? -7.442 -3.877 0.156 1.00 92.88 79 LEU A N 1
ATOM 605 C CA . LEU A 1 79 ? -8.436 -4.936 0.367 1.00 92.88 79 LEU A CA 1
ATOM 606 C C . LEU A 1 79 ? -7.924 -5.976 1.368 1.00 92.88 79 LEU A C 1
ATOM 608 O O . LEU A 1 79 ? -8.638 -6.314 2.307 1.00 92.88 79 LEU A O 1
ATOM 612 N N . PHE A 1 80 ? -6.661 -6.386 1.228 1.00 93.06 80 PHE A N 1
ATOM 613 C CA . PHE A 1 80 ? -6.007 -7.275 2.183 1.00 93.06 80 PHE A CA 1
ATOM 614 C C . PHE A 1 80 ? -5.983 -6.675 3.596 1.00 93.06 80 PHE A C 1
ATOM 616 O O . PHE A 1 80 ? -6.299 -7.357 4.559 1.00 93.06 80 PHE A O 1
ATOM 623 N N . LEU A 1 81 ? -5.653 -5.390 3.741 1.00 92.75 81 LEU A N 1
ATOM 624 C CA . LEU A 1 81 ? -5.625 -4.706 5.040 1.00 92.75 81 LEU A CA 1
ATOM 625 C C . LEU A 1 81 ? -7.015 -4.492 5.655 1.00 92.75 81 LEU A C 1
ATOM 627 O O . LEU A 1 81 ? -7.128 -4.393 6.872 1.00 92.75 81 LEU A O 1
ATOM 631 N N . LYS A 1 82 ? -8.069 -4.409 4.838 1.00 91.31 82 LYS A N 1
ATOM 632 C CA . LYS A 1 82 ? -9.458 -4.389 5.317 1.00 91.31 82 LYS A CA 1
ATOM 633 C C . LYS A 1 82 ? -9.895 -5.763 5.830 1.00 91.31 82 LYS A C 1
ATOM 635 O O . LYS A 1 82 ? -10.675 -5.823 6.774 1.00 91.31 82 LYS A O 1
ATOM 640 N N . GLU A 1 83 ? -9.402 -6.835 5.214 1.00 93.31 83 GLU A N 1
ATOM 641 C CA . GLU A 1 83 ? -9.671 -8.220 5.620 1.00 93.31 83 GLU A CA 1
ATOM 642 C C . GLU A 1 83 ? -8.838 -8.641 6.846 1.00 93.31 83 GLU A C 1
ATOM 644 O O . GLU A 1 83 ? -9.361 -9.300 7.739 1.00 93.31 83 GLU A O 1
ATOM 649 N N . TYR A 1 84 ? -7.577 -8.198 6.920 1.00 92.75 84 TYR A N 1
ATOM 650 C CA . TYR A 1 84 ? -6.607 -8.516 7.978 1.00 92.75 84 TYR A CA 1
ATOM 651 C C . TYR A 1 84 ? -6.038 -7.230 8.618 1.00 92.75 84 TYR A C 1
ATOM 653 O O . TYR A 1 84 ? -4.866 -6.887 8.405 1.00 92.75 84 TYR A O 1
ATOM 661 N N . PRO A 1 85 ? -6.840 -6.468 9.385 1.00 89.75 85 PRO A N 1
ATOM 662 C CA . PRO A 1 85 ? -6.443 -5.159 9.921 1.00 89.75 85 PRO A CA 1
ATOM 663 C C . PRO A 1 85 ? -5.278 -5.218 10.921 1.00 89.75 85 PRO A C 1
ATOM 665 O O . PRO A 1 85 ? -4.545 -4.233 11.094 1.00 89.75 85 PRO A O 1
ATOM 668 N N . GLU A 1 86 ? -5.077 -6.363 11.571 1.00 92.06 86 GLU A N 1
ATOM 669 C CA . GLU A 1 86 ? -3.969 -6.63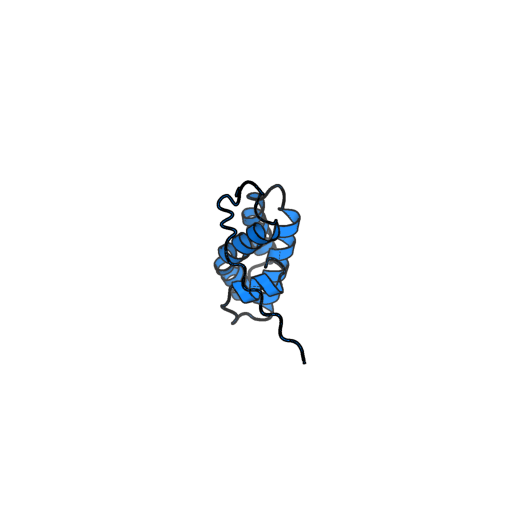5 12.484 1.00 92.06 86 GLU A CA 1
ATOM 670 C C . GLU A 1 86 ? -2.634 -6.909 11.781 1.00 92.06 86 GLU A C 1
ATOM 672 O O . GLU A 1 86 ? -1.601 -6.935 12.456 1.00 92.06 86 GLU A O 1
ATOM 677 N N . GLU A 1 87 ? -2.624 -7.078 10.453 1.00 93.88 87 GLU A N 1
ATOM 678 C CA . GLU A 1 87 ? -1.395 -7.324 9.706 1.00 93.88 87 GLU A CA 1
ATOM 679 C C . GLU A 1 87 ? -0.451 -6.116 9.790 1.00 93.88 87 GLU A C 1
ATOM 681 O O . GLU A 1 87 ? -0.835 -4.961 9.574 1.00 93.88 87 GLU A O 1
ATOM 686 N N . LYS A 1 88 ? 0.815 -6.388 10.113 1.00 91.69 88 LYS A N 1
ATOM 687 C CA . LYS A 1 88 ? 1.868 -5.379 10.311 1.00 91.69 88 LYS A CA 1
ATOM 688 C C . LYS A 1 88 ? 3.066 -5.590 9.389 1.00 91.69 88 LYS A C 1
ATOM 690 O O . LYS A 1 88 ? 3.907 -4.699 9.294 1.00 91.69 88 LYS A O 1
ATOM 695 N N . ASP A 1 89 ? 3.152 -6.727 8.704 1.00 94.38 89 ASP A N 1
ATOM 696 C CA . ASP A 1 89 ? 4.222 -7.015 7.761 1.00 94.38 89 ASP A CA 1
ATOM 697 C C . ASP A 1 89 ? 3.892 -6.461 6.367 1.00 94.38 89 ASP A C 1
ATOM 699 O O . ASP A 1 89 ? 3.168 -7.062 5.567 1.00 94.38 89 ASP A O 1
ATOM 703 N N . ALA A 1 90 ? 4.504 -5.319 6.047 1.00 92.50 90 ALA A N 1
ATOM 704 C CA . ALA A 1 90 ? 4.417 -4.696 4.730 1.00 92.50 90 ALA A CA 1
ATOM 705 C C . ALA A 1 90 ? 4.840 -5.640 3.592 1.00 92.50 90 ALA A C 1
ATOM 707 O O . ALA A 1 90 ? 4.262 -5.607 2.509 1.00 92.50 90 ALA A O 1
ATOM 708 N N . THR A 1 91 ? 5.833 -6.509 3.810 1.00 91.94 91 THR A N 1
ATOM 709 C CA . THR A 1 91 ? 6.274 -7.469 2.788 1.00 91.94 91 THR A CA 1
ATOM 710 C C . THR A 1 91 ? 5.208 -8.520 2.534 1.00 91.94 91 THR A C 1
ATOM 712 O O . THR A 1 91 ? 4.971 -8.860 1.375 1.00 91.94 91 THR A O 1
ATOM 715 N N . LYS A 1 92 ? 4.545 -9.008 3.584 1.00 93.75 92 LYS A N 1
ATOM 716 C CA . LYS A 1 92 ? 3.450 -9.970 3.450 1.00 93.75 92 LYS A CA 1
ATOM 717 C C . LYS A 1 92 ? 2.273 -9.370 2.683 1.00 93.75 92 LYS A C 1
ATOM 719 O O . LYS A 1 92 ? 1.817 -9.985 1.721 1.00 93.75 92 LYS A O 1
ATOM 724 N N . VAL A 1 93 ? 1.858 -8.148 3.024 1.00 93.62 93 VAL A N 1
ATOM 725 C CA . VAL A 1 93 ? 0.778 -7.445 2.306 1.00 93.62 93 VAL A CA 1
ATOM 726 C C . VAL A 1 93 ? 1.151 -7.190 0.847 1.00 93.62 93 VAL A C 1
ATOM 728 O O . VAL A 1 93 ? 0.368 -7.486 -0.053 1.00 93.62 93 VAL A O 1
ATOM 731 N N . CYS A 1 94 ? 2.365 -6.704 0.585 1.00 92.25 94 CYS A N 1
ATOM 732 C CA . CYS A 1 94 ? 2.801 -6.406 -0.777 1.00 92.25 94 CYS A CA 1
ATOM 733 C C . CYS A 1 94 ? 3.004 -7.658 -1.644 1.00 92.25 94 CYS A C 1
ATOM 735 O O . CYS A 1 94 ? 2.803 -7.592 -2.854 1.00 92.25 94 CYS A O 1
ATOM 737 N N . ARG A 1 95 ? 3.342 -8.810 -1.050 1.00 91.31 95 ARG A N 1
ATOM 738 C CA . ARG A 1 95 ? 3.324 -10.101 -1.758 1.00 91.31 95 ARG A CA 1
ATOM 739 C C . ARG A 1 95 ? 1.908 -10.570 -2.063 1.00 91.31 95 ARG A C 1
ATOM 741 O O . ARG A 1 95 ? 1.619 -10.989 -3.180 1.00 91.31 95 ARG A O 1
ATOM 748 N N . ALA A 1 96 ? 1.004 -10.464 -1.091 1.00 90.25 96 ALA A N 1
ATOM 749 C CA . ALA A 1 96 ? -0.399 -10.818 -1.290 1.00 90.25 96 ALA A CA 1
ATOM 750 C C . ALA A 1 96 ? -1.053 -9.970 -2.398 1.00 90.25 96 ALA A C 1
ATOM 752 O O . ALA A 1 96 ? -1.896 -10.457 -3.151 1.00 90.25 96 ALA A O 1
ATOM 753 N N . SER A 1 97 ? -0.614 -8.718 -2.552 1.00 87.44 97 SER A N 1
ATOM 754 C CA . SER A 1 97 ? -1.097 -7.805 -3.586 1.00 87.44 97 SER A CA 1
ATOM 755 C C . SER A 1 97 ? -0.383 -7.910 -4.939 1.00 87.44 97 SER A C 1
ATOM 757 O O . SER A 1 97 ? -0.749 -7.183 -5.868 1.00 87.44 97 SER A O 1
ATOM 759 N N . GLN A 1 98 ? 0.590 -8.822 -5.079 1.00 87.00 98 GLN A N 1
ATOM 760 C CA . GLN A 1 98 ? 1.433 -8.994 -6.273 1.00 87.00 98 GLN A CA 1
ATOM 761 C C . GLN A 1 98 ? 2.272 -7.749 -6.613 1.00 87.00 98 GLN A C 1
ATOM 763 O O . GLN A 1 98 ? 2.694 -7.566 -7.755 1.00 87.00 98 GLN A O 1
ATOM 768 N N . ALA A 1 99 ? 2.489 -6.863 -5.637 1.00 85.25 99 ALA A N 1
ATOM 769 C CA . ALA A 1 99 ? 3.469 -5.790 -5.752 1.00 85.25 99 ALA A CA 1
ATOM 770 C C . ALA A 1 99 ? 4.894 -6.344 -5.620 1.00 85.25 99 ALA A C 1
ATOM 772 O O . ALA A 1 99 ? 5.808 -5.847 -6.273 1.00 85.25 99 ALA A O 1
ATOM 773 N N . CYS A 1 100 ? 5.040 -7.367 -4.774 1.00 84.12 100 CYS A N 1
ATOM 774 C CA . CYS A 1 100 ? 6.189 -8.241 -4.576 1.00 84.12 100 CYS A CA 1
ATOM 775 C C . CYS A 1 100 ? 5.721 -9.707 -4.753 1.00 84.12 100 CYS A C 1
ATOM 777 O O . CYS A 1 100 ? 6.583 -10.588 -4.581 1.00 84.12 100 CYS A O 1
#